Protein AF-A0ABD5QE59-F1 (afdb_monomer_lite)

Structure (mmCIF, N/CA/C/O backbone):
data_AF-A0ABD5QE59-F1
#
_entry.id   AF-A0ABD5QE59-F1
#
loop_
_atom_site.group_PDB
_atom_site.id
_atom_site.type_symbol
_atom_site.label_atom_id
_atom_site.label_alt_id
_atom_site.label_comp_id
_atom_site.label_asym_id
_atom_site.label_entity_id
_atom_site.label_seq_id
_atom_site.pdbx_PDB_ins_code
_atom_site.Cartn_x
_atom_site.Cartn_y
_atom_site.Cartn_z
_atom_site.occupancy
_atom_site.B_iso_or_equiv
_atom_site.auth_seq_id
_atom_site.auth_comp_id
_atom_site.auth_asym_id
_atom_site.auth_atom_id
_atom_site.pdbx_PDB_model_num
ATOM 1 N N . MET A 1 1 ? 25.969 18.104 -18.115 1.00 48.44 1 MET A N 1
ATOM 2 C CA . MET A 1 1 ? 25.717 16.785 -18.726 1.00 48.44 1 MET A CA 1
ATOM 3 C C . MET A 1 1 ? 24.778 16.049 -17.786 1.00 48.44 1 MET A C 1
ATOM 5 O O . MET A 1 1 ? 25.226 15.562 -16.759 1.00 48.44 1 MET A O 1
ATOM 9 N N . VAL A 1 2 ? 23.471 16.133 -18.037 1.00 66.31 2 VAL A N 1
ATOM 10 C CA . VAL A 1 2 ? 22.468 15.392 -17.258 1.00 66.31 2 VAL A CA 1
ATOM 11 C C . VAL A 1 2 ? 22.516 13.965 -17.787 1.00 66.31 2 VAL A C 1
ATOM 13 O O . VAL A 1 2 ? 22.337 13.757 -18.984 1.00 66.31 2 VAL A O 1
ATOM 16 N N . ILE A 1 3 ? 22.885 13.009 -16.938 1.00 72.56 3 ILE A N 1
ATOM 17 C CA . ILE A 1 3 ? 22.883 11.594 -17.306 1.00 72.56 3 ILE A CA 1
ATOM 18 C C . ILE A 1 3 ? 21.420 11.155 -17.260 1.00 72.56 3 ILE A C 1
ATOM 20 O O . ILE A 1 3 ? 20.884 10.909 -16.183 1.00 72.56 3 ILE A O 1
ATOM 24 N N . GLU A 1 4 ? 20.765 11.136 -18.419 1.00 74.69 4 GLU A N 1
ATOM 25 C CA . GLU A 1 4 ? 19.452 10.511 -18.579 1.00 74.69 4 GLU A CA 1
ATOM 26 C C . GLU A 1 4 ? 19.621 9.011 -18.278 1.00 74.69 4 GLU A C 1
ATOM 28 O O . GLU A 1 4 ? 20.429 8.346 -18.940 1.00 74.69 4 GLU A O 1
ATOM 33 N N . PRO A 1 5 ? 18.950 8.465 -17.250 1.00 74.62 5 PRO A N 1
ATOM 34 C CA . PRO A 1 5 ? 19.061 7.049 -16.934 1.00 74.62 5 PRO A CA 1
ATOM 35 C C . PRO A 1 5 ? 18.512 6.222 -18.100 1.00 74.62 5 PRO A C 1
ATOM 37 O O . PRO A 1 5 ? 17.477 6.557 -18.677 1.00 74.62 5 PRO A O 1
ATOM 40 N N . SER A 1 6 ? 19.191 5.125 -18.449 1.00 81.00 6 SER A N 1
ATOM 41 C CA . SER A 1 6 ? 18.673 4.218 -19.473 1.00 81.00 6 SER A CA 1
ATOM 42 C C . SER A 1 6 ? 17.315 3.641 -19.029 1.00 81.00 6 SER A C 1
ATOM 44 O O . SER A 1 6 ? 17.110 3.412 -17.830 1.00 81.00 6 SER A O 1
ATOM 46 N N . PRO A 1 7 ? 16.380 3.375 -19.963 1.00 77.94 7 PRO A N 1
ATOM 47 C CA . PRO A 1 7 ? 15.039 2.880 -19.630 1.00 77.94 7 PRO A CA 1
ATOM 48 C C . PRO A 1 7 ? 15.056 1.609 -18.770 1.00 77.94 7 PRO A C 1
ATOM 50 O O . PRO A 1 7 ? 14.213 1.432 -17.894 1.00 77.94 7 PRO A O 1
ATOM 53 N N . GLU A 1 8 ? 16.059 0.754 -18.973 1.00 81.81 8 GLU A N 1
ATOM 54 C CA . GLU A 1 8 ? 16.273 -0.479 -18.213 1.00 81.81 8 GLU A CA 1
ATOM 55 C C . GLU A 1 8 ? 16.580 -0.211 -16.732 1.00 81.81 8 GLU A C 1
ATOM 57 O O . GLU A 1 8 ? 16.034 -0.878 -15.855 1.00 81.81 8 GLU A O 1
ATOM 62 N N . VAL A 1 9 ? 17.400 0.804 -16.428 1.00 85.31 9 VAL A N 1
ATOM 63 C CA . VAL A 1 9 ? 17.730 1.185 -15.043 1.00 85.31 9 VAL A CA 1
ATOM 64 C C . VAL A 1 9 ? 16.495 1.724 -14.325 1.00 85.31 9 VAL A C 1
ATOM 66 O O . VAL A 1 9 ? 16.266 1.398 -13.159 1.00 85.31 9 VAL A O 1
ATOM 69 N N . VAL A 1 10 ? 15.669 2.507 -15.025 1.00 81.81 10 VAL A N 1
ATOM 70 C CA . VAL A 1 10 ? 14.397 3.009 -14.484 1.00 81.81 10 VAL A CA 1
ATOM 71 C C . VAL A 1 10 ? 13.430 1.853 -14.218 1.00 81.81 10 VAL A C 1
ATOM 73 O O . VAL A 1 10 ? 12.833 1.801 -13.143 1.00 81.81 10 VAL A O 1
ATOM 76 N N . ALA A 1 11 ? 13.317 0.896 -15.143 1.00 79.88 11 ALA A N 1
ATOM 77 C CA . ALA A 1 11 ? 12.460 -0.278 -14.984 1.00 79.88 11 ALA A CA 1
ATOM 78 C C . ALA A 1 11 ? 12.876 -1.142 -13.781 1.00 79.88 11 ALA A C 1
ATOM 80 O O . ALA A 1 11 ? 12.045 -1.450 -12.926 1.00 79.88 11 ALA A O 1
ATOM 81 N N . VAL A 1 12 ? 14.168 -1.461 -13.651 1.00 83.56 12 VAL A N 1
ATOM 82 C CA . VAL A 1 12 ? 14.694 -2.212 -12.497 1.00 83.56 12 VAL A CA 1
ATOM 83 C C . VAL A 1 12 ? 14.453 -1.451 -11.191 1.00 83.56 12 VAL A C 1
ATOM 85 O O . VAL A 1 12 ? 14.012 -2.043 -10.204 1.00 83.56 12 VAL A O 1
ATOM 88 N N . GLY A 1 13 ? 14.677 -0.133 -11.182 1.00 85.56 13 GLY A N 1
ATOM 89 C CA . GLY A 1 13 ? 14.391 0.716 -10.025 1.00 85.56 13 GLY A CA 1
ATOM 90 C C . GLY A 1 13 ? 12.919 0.662 -9.603 1.00 85.56 13 GLY A C 1
ATOM 91 O O . GLY A 1 13 ? 12.624 0.504 -8.417 1.00 85.56 13 GLY A O 1
ATOM 92 N N . LEU A 1 14 ? 11.994 0.722 -10.565 1.00 80.44 14 LEU A N 1
ATOM 93 C CA . LEU A 1 14 ? 10.556 0.609 -10.312 1.00 80.44 14 LEU A CA 1
ATOM 94 C C . LEU A 1 14 ? 10.178 -0.750 -9.719 1.00 80.44 14 LEU A C 1
ATOM 96 O O . LEU A 1 14 ? 9.435 -0.786 -8.738 1.00 80.44 14 LEU A O 1
ATOM 100 N N . ILE A 1 15 ? 10.705 -1.849 -10.267 1.00 81.38 15 ILE A N 1
ATOM 101 C CA . ILE A 1 15 ? 10.440 -3.210 -9.774 1.00 81.38 15 ILE A CA 1
ATOM 102 C C . ILE A 1 15 ? 10.900 -3.352 -8.319 1.00 81.38 15 ILE A C 1
ATOM 104 O O . ILE A 1 15 ? 10.144 -3.832 -7.468 1.00 81.38 15 ILE A O 1
ATOM 108 N N . VAL A 1 16 ? 12.116 -2.891 -8.008 1.00 87.12 16 VAL A N 1
ATOM 109 C CA . VAL A 1 16 ? 12.670 -2.947 -6.647 1.00 87.12 16 VAL A CA 1
ATOM 110 C C . VAL A 1 16 ? 11.805 -2.142 -5.679 1.00 87.12 16 VAL A C 1
ATOM 112 O O . VAL A 1 16 ? 11.383 -2.666 -4.646 1.00 87.12 16 VAL A O 1
ATOM 115 N N . VAL A 1 17 ? 11.490 -0.889 -6.018 1.00 85.06 17 VAL A N 1
ATOM 116 C CA . VAL A 1 17 ? 10.688 -0.011 -5.155 1.00 85.06 17 VAL A CA 1
ATOM 117 C C . VAL A 1 17 ? 9.276 -0.566 -4.955 1.00 85.06 17 VAL A C 1
ATOM 119 O O . VAL A 1 17 ? 8.814 -0.635 -3.815 1.00 85.06 17 VAL A O 1
ATOM 122 N N . LYS A 1 18 ? 8.607 -1.032 -6.017 1.00 80.19 18 LYS A N 1
ATOM 123 C CA . LYS A 1 18 ? 7.269 -1.640 -5.915 1.00 80.19 18 LYS A CA 1
ATOM 124 C C . LYS A 1 18 ? 7.283 -2.897 -5.055 1.00 80.19 18 LYS A C 1
ATOM 126 O O . LYS A 1 18 ? 6.410 -3.059 -4.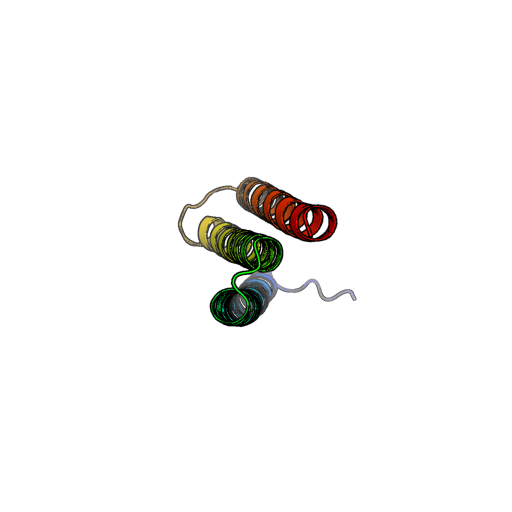208 1.00 80.19 18 LYS A O 1
ATOM 131 N N . THR A 1 19 ? 8.293 -3.750 -5.199 1.00 84.31 19 THR A N 1
ATOM 132 C CA . THR A 1 19 ? 8.430 -4.950 -4.362 1.00 84.31 19 THR A CA 1
ATOM 133 C C . THR A 1 19 ? 8.547 -4.579 -2.884 1.00 84.31 19 THR A C 1
ATOM 135 O O . THR A 1 19 ? 7.840 -5.139 -2.045 1.00 84.31 19 THR A O 1
ATOM 138 N N . LEU A 1 20 ? 9.377 -3.582 -2.554 1.00 86.69 20 LEU A N 1
ATOM 139 C CA . LEU A 1 20 ? 9.514 -3.085 -1.182 1.00 86.69 20 LEU A CA 1
ATOM 140 C C . LEU A 1 20 ? 8.204 -2.490 -0.648 1.00 86.69 20 LEU A C 1
ATOM 142 O O . LEU A 1 20 ? 7.836 -2.756 0.497 1.00 86.69 20 LEU A O 1
ATOM 146 N N . MET A 1 21 ? 7.474 -1.735 -1.475 1.00 84.94 21 MET A N 1
ATOM 147 C CA . MET A 1 21 ? 6.152 -1.210 -1.120 1.00 84.94 21 MET A CA 1
ATOM 148 C C . MET A 1 21 ? 5.156 -2.332 -0.821 1.00 84.94 21 MET A C 1
ATOM 150 O O . MET A 1 21 ? 4.442 -2.247 0.175 1.00 84.94 21 MET A O 1
ATOM 154 N N . VAL A 1 22 ? 5.130 -3.398 -1.625 1.00 82.62 22 VAL A N 1
ATOM 155 C CA . VAL A 1 22 ? 4.245 -4.554 -1.409 1.00 82.62 22 VAL A CA 1
ATOM 156 C C . VAL A 1 22 ? 4.594 -5.285 -0.114 1.00 82.62 22 VAL A C 1
ATOM 158 O O . VAL A 1 22 ? 3.701 -5.585 0.679 1.00 82.62 22 VAL A O 1
ATOM 161 N N . VAL A 1 23 ? 5.883 -5.520 0.149 1.00 87.44 23 VAL A N 1
ATOM 162 C CA . VAL A 1 23 ? 6.344 -6.145 1.400 1.00 87.44 23 VAL A CA 1
ATOM 163 C C . VAL A 1 23 ? 5.937 -5.299 2.608 1.00 87.44 23 VAL A C 1
ATOM 165 O O . VAL A 1 23 ? 5.400 -5.825 3.590 1.00 87.44 23 VAL A O 1
ATOM 168 N N . MET A 1 24 ? 6.144 -3.982 2.536 1.00 85.81 24 MET A N 1
ATOM 169 C CA . MET A 1 24 ? 5.809 -3.074 3.631 1.00 85.81 24 MET A CA 1
ATOM 170 C C . MET A 1 24 ? 4.292 -2.962 3.829 1.00 85.81 24 MET A C 1
ATOM 172 O O . MET A 1 24 ? 3.807 -3.109 4.949 1.00 85.81 24 MET A O 1
ATOM 176 N N . GLY A 1 25 ? 3.529 -2.787 2.749 1.00 83.25 25 GLY A N 1
ATOM 177 C CA . GLY A 1 25 ? 2.068 -2.733 2.774 1.00 83.25 25 GLY A CA 1
ATOM 178 C C . GLY A 1 25 ? 1.447 -4.021 3.321 1.00 83.25 25 GLY A C 1
ATOM 179 O O . GLY A 1 25 ? 0.566 -3.970 4.183 1.00 83.25 25 GLY A O 1
ATOM 180 N N . GLY A 1 26 ? 1.977 -5.184 2.928 1.00 81.69 26 GLY A N 1
ATOM 181 C CA . GLY A 1 26 ? 1.570 -6.485 3.461 1.00 81.69 26 GLY A CA 1
ATOM 182 C C . GLY A 1 26 ? 1.880 -6.623 4.952 1.00 81.69 26 GLY A C 1
ATOM 183 O O . GLY A 1 26 ? 1.043 -7.097 5.720 1.00 81.69 26 GLY A O 1
ATOM 184 N N . THR A 1 27 ? 3.042 -6.131 5.389 1.00 83.81 27 THR A N 1
ATOM 185 C CA . THR A 1 27 ? 3.437 -6.124 6.806 1.00 83.81 27 THR A CA 1
ATOM 186 C C . THR A 1 27 ? 2.505 -5.246 7.646 1.00 83.81 27 THR A C 1
ATOM 188 O O . THR A 1 27 ? 2.011 -5.686 8.688 1.00 83.81 27 THR A O 1
ATOM 191 N N . VAL A 1 28 ? 2.203 -4.030 7.182 1.00 81.25 28 VAL A N 1
ATOM 192 C CA . VAL A 1 28 ? 1.267 -3.115 7.858 1.00 81.25 28 VAL A CA 1
ATOM 193 C C . VAL A 1 28 ? -0.141 -3.712 7.899 1.00 81.25 28 VAL A C 1
ATOM 195 O O . VAL A 1 28 ? -0.762 -3.741 8.962 1.00 81.25 28 VAL A O 1
ATOM 198 N N . THR A 1 29 ? -0.612 -4.269 6.781 1.00 83.06 29 THR A N 1
ATOM 199 C CA . THR A 1 29 ? -1.899 -4.977 6.688 1.00 83.06 29 THR A CA 1
ATOM 200 C C . THR A 1 29 ? -1.979 -6.117 7.702 1.00 83.06 29 THR A C 1
ATOM 202 O O . THR A 1 29 ? -2.972 -6.250 8.420 1.00 83.06 29 THR A O 1
ATOM 205 N N . TYR A 1 30 ? -0.917 -6.918 7.813 1.00 79.62 30 TYR A N 1
ATOM 206 C CA . TYR A 1 30 ? -0.843 -8.020 8.765 1.00 79.62 30 TYR A CA 1
ATOM 207 C C . TYR A 1 30 ? -0.905 -7.534 10.216 1.00 79.62 30 TYR A C 1
ATOM 209 O O . TYR A 1 30 ? -1.668 -8.085 11.012 1.00 79.62 30 TYR A O 1
ATOM 217 N N . PHE A 1 31 ? -0.149 -6.492 10.577 1.00 81.50 31 PHE A N 1
ATOM 218 C CA . PHE A 1 31 ? -0.197 -5.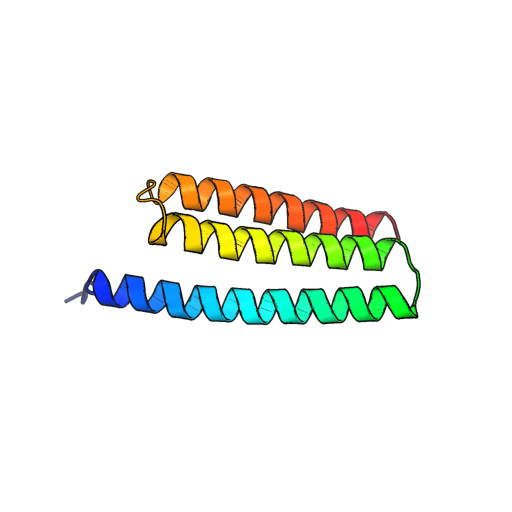934 11.930 1.00 81.50 31 PHE A CA 1
ATOM 219 C C . PHE A 1 31 ? -1.561 -5.324 12.259 1.00 81.50 31 PHE A C 1
ATOM 221 O O . PHE A 1 31 ? -2.079 -5.579 13.349 1.00 81.50 31 PHE A O 1
ATOM 228 N N . ALA A 1 32 ? -2.174 -4.601 11.319 1.00 77.25 32 ALA A N 1
ATOM 229 C CA . ALA A 1 32 ? -3.515 -4.044 11.478 1.00 77.25 32 ALA A CA 1
ATOM 230 C C . ALA A 1 32 ? -4.560 -5.155 11.679 1.00 77.25 32 ALA A C 1
ATOM 232 O O . ALA A 1 32 ? -5.343 -5.112 12.630 1.00 77.25 32 ALA A O 1
ATOM 233 N N . TYR A 1 33 ? -4.512 -6.214 10.865 1.00 76.25 33 TYR A N 1
ATOM 234 C CA . TYR A 1 33 ? -5.400 -7.370 11.001 1.00 76.25 33 TYR A CA 1
ATOM 235 C C . TYR A 1 33 ? -5.180 -8.130 12.319 1.00 76.25 33 TYR A C 1
ATOM 237 O O . TYR A 1 33 ? -6.131 -8.529 13.000 1.00 76.25 33 TYR A O 1
ATOM 245 N N . LYS A 1 34 ? -3.918 -8.312 12.723 1.00 79.12 34 LYS A N 1
ATOM 246 C CA . LYS A 1 34 ? -3.561 -8.951 13.993 1.00 79.12 34 LYS A CA 1
ATOM 247 C C . LYS A 1 34 ? -4.073 -8.146 15.189 1.00 79.12 34 LYS A C 1
ATOM 249 O O . LYS A 1 34 ? -4.560 -8.744 16.149 1.00 79.12 34 LYS A O 1
ATOM 254 N N . ALA A 1 35 ? -3.987 -6.818 15.139 1.00 78.31 35 ALA A N 1
ATOM 255 C CA . ALA A 1 35 ? -4.537 -5.935 16.163 1.00 78.31 35 ALA A CA 1
ATOM 256 C C . ALA A 1 35 ? -6.073 -6.008 16.190 1.00 78.31 35 ALA A C 1
ATOM 258 O O . ALA A 1 35 ? -6.651 -6.203 17.259 1.00 78.31 35 ALA A O 1
ATOM 259 N N . PHE A 1 36 ? -6.728 -5.985 15.022 1.00 74.12 36 PHE A N 1
ATOM 260 C CA . PHE A 1 36 ? -8.179 -6.158 14.906 1.00 74.12 36 PHE A CA 1
ATOM 261 C C . PHE A 1 36 ? -8.667 -7.446 15.582 1.00 74.12 36 PHE A C 1
ATOM 263 O O . PHE A 1 36 ? -9.612 -7.410 16.371 1.00 74.12 36 PHE A O 1
ATOM 270 N N . ARG A 1 37 ? -7.983 -8.580 15.359 1.00 75.50 37 ARG A N 1
ATOM 271 C CA . ARG A 1 37 ? -8.345 -9.849 16.016 1.00 75.50 37 ARG A CA 1
ATOM 272 C C . ARG A 1 37 ? -8.264 -9.801 17.543 1.00 75.50 37 ARG A C 1
ATOM 274 O O . ARG A 1 37 ? -9.007 -10.538 18.187 1.00 75.50 37 ARG A O 1
ATOM 281 N N . ARG A 1 38 ? -7.362 -9.001 18.123 1.00 74.38 38 ARG A N 1
ATOM 282 C CA . ARG A 1 38 ? -7.191 -8.918 19.586 1.00 74.38 38 ARG A CA 1
ATOM 283 C C . ARG A 1 38 ? -8.199 -7.974 20.234 1.00 74.38 38 ARG A C 1
ATOM 285 O O . ARG A 1 38 ? -8.657 -8.275 21.329 1.00 74.38 38 ARG A O 1
ATOM 292 N N . THR A 1 39 ? -8.552 -6.879 19.565 1.00 75.25 39 THR A N 1
ATOM 293 C CA . THR A 1 39 ? -9.402 -5.825 20.144 1.00 75.25 39 THR A CA 1
ATOM 294 C C . THR A 1 39 ? -10.879 -5.958 19.751 1.00 75.25 39 THR A C 1
ATOM 296 O O . THR A 1 39 ? -11.735 -5.422 20.446 1.00 75.25 39 THR A O 1
ATOM 299 N N . ARG A 1 40 ? -11.200 -6.660 18.646 1.00 67.81 40 ARG A N 1
ATOM 300 C CA . ARG A 1 40 ? -12.545 -6.736 18.021 1.00 67.81 40 ARG A CA 1
ATOM 301 C C . ARG A 1 40 ? -13.205 -5.369 17.767 1.00 67.81 40 ARG A C 1
ATOM 303 O O . ARG A 1 40 ? -14.416 -5.295 17.576 1.00 67.81 40 ARG A O 1
ATOM 310 N N . SER A 1 41 ? -12.433 -4.286 17.733 1.00 65.50 41 SER A N 1
ATOM 311 C CA . SER A 1 41 ? -12.953 -2.953 17.446 1.00 65.50 41 SER A CA 1
ATOM 312 C C . SER A 1 41 ? -13.178 -2.798 15.940 1.00 65.50 41 SER A C 1
ATOM 314 O O . SER A 1 41 ? -12.251 -2.950 15.145 1.00 65.50 41 SER A O 1
ATOM 316 N N . GLY A 1 42 ? -14.418 -2.492 15.543 1.00 69.44 42 GLY A N 1
ATOM 317 C CA . GLY A 1 42 ? -14.804 -2.242 14.144 1.00 69.44 42 GLY A CA 1
ATOM 318 C C . GLY A 1 42 ? -13.869 -1.282 13.382 1.00 69.44 42 GLY A C 1
ATOM 319 O O . GLY A 1 42 ? -13.468 -1.624 12.267 1.00 69.44 42 GLY A O 1
ATOM 320 N N . PRO A 1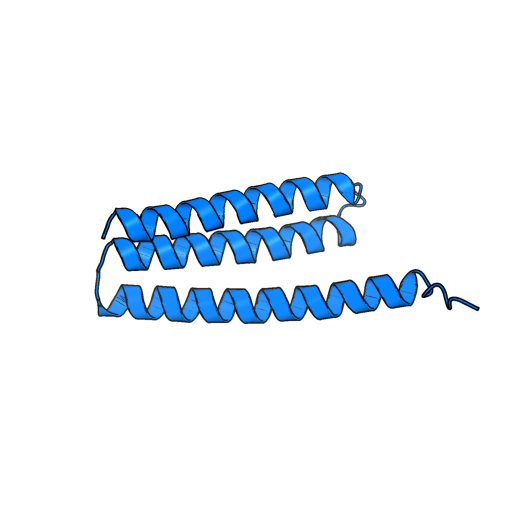 43 ? -13.425 -0.160 13.986 1.00 73.50 43 PRO A N 1
ATOM 321 C CA . PRO A 1 43 ? -12.464 0.765 13.379 1.00 73.50 43 PRO A CA 1
ATOM 322 C C . PRO A 1 43 ? -11.154 0.092 12.947 1.00 73.50 43 PRO A C 1
ATOM 324 O O . PRO A 1 43 ? -10.745 0.200 11.797 1.00 73.50 43 PRO A O 1
ATOM 327 N N . LEU A 1 44 ? -10.529 -0.718 13.811 1.00 72.56 44 LEU A N 1
ATOM 328 C CA . LEU A 1 44 ? -9.276 -1.408 13.465 1.00 72.56 44 LEU 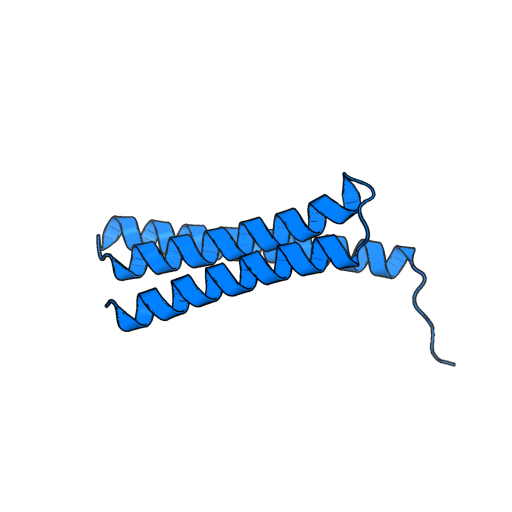A CA 1
ATOM 329 C C . LEU A 1 44 ? -9.436 -2.382 12.286 1.00 72.56 44 LEU A C 1
ATOM 331 O O . LEU A 1 44 ? -8.472 -2.637 11.564 1.00 72.56 44 LEU A O 1
ATOM 335 N N . GLY A 1 45 ? -10.639 -2.927 12.084 1.00 74.19 45 GLY A N 1
ATOM 336 C CA . GLY A 1 45 ? -10.949 -3.793 10.946 1.00 74.19 45 GLY A CA 1
ATOM 337 C C . GLY A 1 45 ? -10.995 -3.022 9.627 1.00 74.19 45 GLY A C 1
ATOM 338 O O . GLY A 1 45 ? -10.429 -3.478 8.634 1.00 74.19 45 GLY A O 1
ATOM 339 N N . LEU A 1 46 ? -11.600 -1.829 9.632 1.00 75.31 46 LEU A N 1
ATOM 340 C CA . LEU A 1 46 ? -11.638 -0.921 8.479 1.00 75.31 46 LEU A CA 1
ATOM 341 C C . LEU A 1 46 ? -10.236 -0.414 8.115 1.00 75.31 46 LEU A C 1
ATOM 343 O O . LEU A 1 46 ? -9.892 -0.370 6.935 1.00 75.31 46 LEU A O 1
ATOM 347 N N . LEU A 1 47 ? -9.398 -0.127 9.118 1.00 77.94 47 LEU A N 1
ATOM 348 C CA . LEU A 1 47 ? -7.990 0.221 8.923 1.00 77.94 47 LEU A CA 1
ATOM 349 C C . LEU A 1 47 ? -7.223 -0.905 8.206 1.00 77.94 47 LEU A C 1
ATOM 351 O O . LEU A 1 47 ? -6.521 -0.658 7.226 1.00 77.94 47 LEU A O 1
ATOM 355 N N . ALA A 1 48 ? -7.382 -2.149 8.669 1.00 79.62 48 ALA A N 1
ATOM 356 C CA . ALA A 1 48 ? -6.735 -3.310 8.060 1.00 79.62 48 ALA A CA 1
ATOM 357 C C . ALA A 1 48 ? -7.207 -3.545 6.617 1.00 79.62 48 ALA A C 1
ATOM 359 O O . ALA A 1 48 ? -6.387 -3.825 5.743 1.00 79.62 48 ALA A O 1
ATOM 360 N N . ALA A 1 49 ? -8.508 -3.390 6.357 1.00 78.88 49 ALA A N 1
ATOM 361 C CA . ALA A 1 49 ? -9.077 -3.501 5.018 1.00 78.88 49 ALA A CA 1
ATOM 362 C C . ALA A 1 49 ? -8.572 -2.392 4.079 1.00 78.88 49 ALA A C 1
ATOM 364 O O . ALA A 1 49 ? -8.224 -2.677 2.936 1.00 78.88 49 ALA A O 1
ATOM 365 N N . GLY A 1 50 ? -8.467 -1.151 4.567 1.00 81.62 50 GLY A N 1
ATOM 366 C CA . GLY A 1 50 ? -7.915 -0.031 3.805 1.00 81.62 50 GLY A CA 1
ATOM 367 C C . GLY A 1 50 ? -6.460 -0.267 3.399 1.00 81.62 50 GLY A C 1
ATOM 368 O O . GLY A 1 50 ? -6.133 -0.165 2.219 1.00 81.62 50 GLY A O 1
ATOM 369 N N . PHE A 1 51 ? -5.601 -0.684 4.336 1.00 83.19 51 PHE A N 1
ATOM 370 C CA . PHE A 1 51 ? -4.204 -1.020 4.029 1.00 83.19 51 PHE A CA 1
ATOM 371 C C . PHE A 1 51 ? -4.061 -2.218 3.082 1.00 83.19 51 PHE A C 1
ATOM 373 O O . PHE A 1 51 ? -3.222 -2.178 2.175 1.00 83.19 51 PHE A O 1
ATOM 380 N N . ALA A 1 52 ? -4.900 -3.248 3.238 1.00 81.56 52 ALA A N 1
ATOM 381 C CA . ALA A 1 52 ? -4.936 -4.379 2.314 1.00 81.56 52 ALA A CA 1
ATOM 382 C C . ALA A 1 52 ? -5.267 -3.914 0.890 1.00 81.56 52 ALA A C 1
ATOM 384 O O . ALA A 1 52 ? -4.592 -4.305 -0.061 1.00 81.56 52 ALA A O 1
ATOM 385 N N . LEU A 1 53 ? -6.267 -3.039 0.751 1.00 82.00 53 LEU A N 1
ATOM 386 C CA . LEU A 1 53 ? -6.725 -2.529 -0.537 1.00 82.00 53 LEU A CA 1
ATOM 387 C C . LEU A 1 53 ? -5.655 -1.674 -1.234 1.00 82.00 53 LEU A C 1
ATOM 389 O O . LEU A 1 53 ? -5.405 -1.880 -2.421 1.00 82.00 53 LEU A O 1
ATOM 393 N N . VAL A 1 54 ? -4.968 -0.789 -0.496 1.00 79.81 54 VAL A N 1
ATOM 394 C CA . VAL A 1 54 ? -3.827 -0.011 -1.023 1.00 79.81 54 VAL A CA 1
ATOM 395 C C . VAL A 1 54 ? -2.710 -0.941 -1.499 1.00 79.81 54 VAL A C 1
ATOM 397 O O . VAL A 1 54 ? -2.179 -0.765 -2.592 1.00 79.81 54 VAL A O 1
ATOM 400 N N . THR A 1 55 ? -2.367 -1.952 -0.698 1.00 83.25 55 THR A N 1
ATOM 401 C CA . THR A 1 55 ? -1.266 -2.878 -1.005 1.00 83.25 55 THR A CA 1
ATOM 402 C C . THR A 1 55 ? -1.568 -3.714 -2.247 1.00 83.25 55 THR A C 1
ATOM 404 O O . THR A 1 55 ? -0.723 -3.838 -3.133 1.00 83.25 55 THR A O 1
ATOM 407 N N . VAL A 1 56 ? -2.783 -4.264 -2.334 1.00 80.56 56 VAL A N 1
ATOM 408 C CA . VAL A 1 56 ? -3.232 -5.056 -3.486 1.00 80.56 56 VAL A CA 1
ATOM 409 C C . VAL A 1 56 ? -3.313 -4.183 -4.738 1.00 80.56 56 VAL A C 1
ATOM 411 O O . VAL A 1 56 ? -2.845 -4.599 -5.791 1.00 80.56 56 VAL A O 1
ATOM 414 N N . GLY A 1 57 ? -3.820 -2.956 -4.623 1.00 77.75 57 GLY A N 1
ATOM 415 C CA . GLY A 1 57 ? -3.844 -1.989 -5.718 1.00 77.75 57 GLY A CA 1
ATOM 416 C C . GLY A 1 57 ? -2.471 -1.611 -6.255 1.00 77.75 57 GLY A C 1
ATOM 417 O O . GLY A 1 57 ? -2.260 -1.633 -7.464 1.00 77.75 57 GLY A O 1
ATOM 418 N N . GLY A 1 58 ? -1.527 -1.315 -5.358 1.00 74.19 58 GLY A N 1
ATOM 419 C CA . GLY A 1 58 ? -0.140 -0.996 -5.711 1.00 74.19 58 GLY A CA 1
ATOM 420 C C . GLY A 1 58 ? 0.585 -2.164 -6.379 1.00 74.19 58 GLY A C 1
ATOM 421 O O . GLY A 1 58 ? 1.317 -1.970 -7.356 1.00 74.19 58 GLY A O 1
ATOM 422 N N . ALA A 1 59 ? 0.332 -3.389 -5.900 1.00 74.12 59 ALA A N 1
ATOM 423 C CA . ALA A 1 59 ? 0.828 -4.609 -6.528 1.00 74.12 59 ALA A CA 1
ATOM 424 C C . ALA A 1 59 ? 0.229 -4.792 -7.930 1.00 74.12 59 ALA A C 1
ATOM 426 O O . ALA A 1 59 ? 0.970 -4.965 -8.895 1.00 74.12 59 ALA A O 1
ATOM 427 N N . LEU A 1 60 ? -1.099 -4.699 -8.064 1.00 72.00 60 LEU A N 1
ATOM 428 C CA . LEU A 1 60 ? -1.807 -4.877 -9.335 1.00 72.00 60 LEU A CA 1
ATOM 429 C C . LEU A 1 60 ? -1.435 -3.813 -10.372 1.00 72.00 60 LEU A C 1
ATOM 431 O O . LEU A 1 60 ? -1.264 -4.154 -11.537 1.00 72.00 60 LEU A O 1
ATOM 435 N N . GLY A 1 61 ? -1.239 -2.557 -9.964 1.00 67.50 61 GLY A N 1
ATOM 436 C CA . GLY A 1 61 ? -0.733 -1.501 -10.845 1.00 67.50 61 GLY A CA 1
ATOM 437 C C . GLY A 1 61 ? 0.674 -1.787 -11.375 1.00 67.50 61 GLY A C 1
ATOM 438 O O . GLY A 1 61 ? 1.004 -1.416 -12.496 1.00 67.50 61 GLY A O 1
ATOM 439 N N . GLY A 1 62 ? 1.504 -2.487 -10.588 1.00 62.75 62 GLY A N 1
ATOM 440 C CA . GLY A 1 62 ? 2.811 -2.991 -11.022 1.00 62.75 62 GLY A CA 1
ATOM 441 C C . GLY A 1 62 ? 2.709 -4.182 -11.972 1.00 62.75 62 GLY A C 1
ATOM 442 O O . GLY A 1 62 ? 3.302 -4.162 -13.044 1.00 62.75 62 GLY A O 1
ATOM 443 N N . PHE A 1 63 ? 1.905 -5.186 -11.615 1.00 61.97 63 PHE A N 1
ATOM 444 C CA . PHE A 1 63 ? 1.722 -6.397 -12.423 1.00 61.97 63 PHE A CA 1
ATOM 445 C C . PHE A 1 63 ? 0.992 -6.142 -13.749 1.00 61.97 63 PHE A C 1
ATOM 447 O O . PHE A 1 63 ? 1.259 -6.832 -14.729 1.00 61.97 63 PHE A O 1
ATOM 454 N N . ALA A 1 64 ? 0.104 -5.146 -13.818 1.00 55.75 64 ALA A N 1
ATOM 455 C CA . ALA A 1 64 ? -0.586 -4.779 -15.055 1.00 55.75 64 ALA A CA 1
ATOM 456 C C . ALA A 1 64 ? 0.379 -4.277 -16.146 1.00 55.75 64 ALA A C 1
ATOM 458 O O . ALA A 1 64 ? 0.117 -4.489 -17.327 1.00 55.75 64 ALA A O 1
ATOM 459 N N . TYR A 1 65 ? 1.497 -3.660 -15.751 1.00 54.06 65 TYR A N 1
ATOM 460 C CA . TYR A 1 65 ? 2.549 -3.216 -16.667 1.00 54.06 65 TYR A CA 1
ATOM 461 C C . TYR A 1 65 ? 3.397 -4.386 -17.188 1.00 54.06 65 TYR A C 1
ATOM 463 O O . TYR A 1 65 ? 3.780 -4.398 -18.352 1.00 54.06 65 TYR A O 1
ATOM 471 N N . GLU A 1 66 ? 3.663 -5.383 -16.342 1.00 53.69 66 GLU A N 1
ATOM 472 C CA . GLU A 1 66 ? 4.600 -6.471 -16.656 1.00 53.69 66 GLU A CA 1
ATOM 473 C C . GLU A 1 66 ? 3.932 -7.687 -17.327 1.00 53.69 66 GLU A C 1
ATOM 475 O O . GLU A 1 66 ? 4.606 -8.444 -18.021 1.00 53.69 66 GLU A O 1
ATOM 480 N N . LEU A 1 67 ? 2.615 -7.881 -17.149 1.00 51.00 67 LEU A N 1
ATOM 481 C CA . LEU A 1 67 ? 1.921 -9.116 -17.551 1.00 51.00 67 LEU A CA 1
ATOM 482 C C . LEU A 1 67 ? 0.885 -8.956 -18.682 1.00 51.00 67 LEU A C 1
ATOM 484 O O . LEU A 1 67 ? 0.449 -9.967 -19.230 1.00 51.00 67 LEU A O 1
ATOM 488 N N . LEU A 1 68 ? 0.455 -7.732 -19.025 1.00 51.50 68 LEU A N 1
ATOM 489 C CA . LEU A 1 68 ? -0.701 -7.520 -19.920 1.00 51.50 68 LEU A CA 1
ATOM 490 C C . LEU A 1 68 ? -0.467 -6.572 -21.116 1.00 51.50 68 LEU A C 1
ATOM 492 O O . LEU A 1 68 ? -1.406 -6.365 -21.880 1.00 51.50 68 LEU A O 1
ATOM 496 N N . ASP A 1 69 ? 0.735 -6.009 -21.302 1.00 57.16 69 ASP A N 1
ATOM 497 C CA . ASP A 1 69 ? 1.056 -5.057 -22.396 1.00 57.16 69 ASP A CA 1
ATOM 498 C C . ASP A 1 69 ? 0.091 -3.846 -22.464 1.00 57.16 69 ASP A C 1
ATOM 500 O O . ASP A 1 69 ? -0.154 -3.233 -23.503 1.00 57.16 69 ASP A O 1
ATOM 504 N N . VAL A 1 70 ? -0.516 -3.505 -21.321 1.00 60.09 70 VAL A N 1
ATOM 505 C CA . VAL A 1 70 ? -1.459 -2.391 -21.203 1.00 60.09 70 VAL A CA 1
ATOM 506 C C . VAL A 1 70 ? -0.668 -1.116 -20.936 1.00 60.09 70 VAL A C 1
ATOM 508 O O . VAL A 1 70 ? 0.249 -1.101 -20.118 1.00 60.09 70 VAL A O 1
ATOM 511 N N . SER A 1 71 ? -1.049 -0.022 -21.604 1.00 65.06 71 SER A N 1
ATOM 512 C CA . SER A 1 71 ? -0.441 1.302 -21.426 1.00 65.06 71 SER A CA 1
ATOM 513 C C . SER A 1 71 ? -0.203 1.638 -19.946 1.00 65.06 71 SER A C 1
ATOM 515 O O . SER A 1 71 ? -1.129 1.567 -19.133 1.00 65.06 71 SER A O 1
ATOM 517 N N . LEU A 1 72 ? 1.019 2.084 -19.621 1.00 65.06 72 LEU A N 1
ATOM 518 C CA . LEU A 1 72 ? 1.434 2.554 -18.290 1.00 65.06 72 LEU A CA 1
ATOM 519 C C . LEU A 1 72 ? 0.402 3.510 -17.663 1.00 65.06 72 LEU A C 1
ATOM 521 O O . LEU A 1 72 ? 0.133 3.443 -16.467 1.00 65.06 72 LEU A O 1
ATOM 525 N N . ALA A 1 73 ? -0.231 4.355 -18.485 1.00 69.38 73 ALA A N 1
ATOM 526 C CA . ALA A 1 73 ? -1.266 5.287 -18.049 1.00 69.38 73 ALA A CA 1
ATOM 527 C C . ALA A 1 73 ? -2.475 4.582 -17.409 1.00 69.38 73 ALA A C 1
ATOM 529 O O . ALA A 1 73 ? -2.983 5.037 -16.388 1.00 69.38 73 ALA A O 1
ATOM 530 N N . PHE A 1 74 ? -2.924 3.457 -17.968 1.00 72.81 74 PHE A N 1
ATOM 531 C CA . PHE A 1 74 ? -4.058 2.708 -17.429 1.00 72.81 74 PHE A CA 1
ATOM 532 C C . PHE A 1 74 ? -3.693 1.975 -16.133 1.00 72.81 74 PHE A C 1
ATOM 534 O O . PHE A 1 74 ? -4.471 1.999 -15.181 1.00 72.81 74 PHE A O 1
ATOM 541 N N . GLY A 1 75 ? -2.489 1.391 -16.060 1.00 73.25 75 GLY A N 1
ATOM 542 C CA . GLY A 1 75 ? -1.980 0.772 -14.830 1.00 73.25 75 GLY A CA 1
ATOM 543 C C . GLY A 1 75 ? -1.918 1.766 -13.665 1.00 73.25 75 GLY A C 1
ATOM 544 O O . GLY A 1 75 ? -2.402 1.472 -12.573 1.00 73.25 75 GLY A O 1
ATOM 545 N N . VAL A 1 76 ? -1.426 2.982 -13.930 1.00 76.44 76 VAL A N 1
ATOM 546 C CA . VAL A 1 76 ? -1.373 4.078 -12.947 1.00 76.44 76 VAL A CA 1
ATOM 547 C C . VAL A 1 76 ? -2.770 4.560 -12.544 1.00 76.44 76 VAL A C 1
ATOM 549 O O . VAL A 1 76 ? -3.000 4.840 -11.369 1.00 76.44 76 VAL A O 1
ATOM 552 N N . LEU A 1 77 ? -3.725 4.632 -13.479 1.00 80.69 77 LEU A N 1
ATOM 553 C CA . LEU A 1 77 ? -5.112 4.994 -13.160 1.00 80.69 77 LEU A CA 1
ATOM 554 C C . LEU A 1 77 ? -5.764 3.980 -12.213 1.00 80.69 77 LEU A C 1
ATOM 556 O O . LEU A 1 77 ? -6.380 4.375 -11.222 1.00 80.69 77 LEU A O 1
ATOM 560 N N . VAL A 1 78 ? -5.612 2.683 -12.493 1.00 77.19 78 VAL A N 1
ATOM 561 C CA . VAL A 1 78 ? -6.147 1.615 -11.637 1.00 77.19 78 VAL A CA 1
ATOM 562 C C . VAL A 1 78 ? -5.477 1.650 -10.264 1.00 77.19 78 VAL A C 1
ATOM 564 O O . VAL A 1 78 ? -6.177 1.648 -9.252 1.00 77.19 78 VAL A O 1
ATOM 567 N N . GLU A 1 79 ? -4.147 1.758 -10.215 1.00 80.38 79 GLU A N 1
ATOM 568 C CA . GLU A 1 79 ? -3.393 1.913 -8.966 1.00 80.38 79 GLU A CA 1
ATOM 569 C C . GLU A 1 79 ? -3.927 3.087 -8.135 1.00 80.38 79 GLU A C 1
ATOM 571 O O . GLU A 1 79 ? -4.255 2.920 -6.959 1.00 80.38 79 GLU A O 1
ATOM 576 N N . GLY A 1 80 ? -4.109 4.248 -8.768 1.00 81.44 80 GLY A N 1
ATOM 577 C CA . GLY A 1 80 ? -4.647 5.445 -8.131 1.00 81.44 80 GLY A CA 1
ATOM 578 C C . GLY A 1 80 ? -6.044 5.243 -7.540 1.00 81.44 80 GLY A C 1
ATOM 579 O O . GLY A 1 80 ? -6.299 5.694 -6.424 1.00 81.44 80 GLY A O 1
ATOM 580 N N . LEU A 1 81 ? -6.936 4.525 -8.231 1.00 85.31 81 LEU A N 1
ATOM 581 C CA . LEU A 1 81 ? -8.276 4.215 -7.717 1.00 85.31 81 LEU A CA 1
ATOM 582 C C . LEU A 1 81 ? -8.227 3.333 -6.466 1.00 85.31 81 LEU A C 1
ATOM 584 O O . LEU A 1 81 ? -8.937 3.607 -5.496 1.00 85.31 81 LEU A O 1
ATOM 588 N N . PHE A 1 82 ? -7.376 2.306 -6.457 1.00 79.81 82 PHE A N 1
ATOM 589 C CA . PHE A 1 82 ? -7.203 1.459 -5.276 1.00 79.81 82 PHE A CA 1
ATOM 590 C C . PHE A 1 82 ? -6.581 2.224 -4.105 1.00 79.81 82 PHE A C 1
ATOM 592 O O . PHE A 1 82 ? -7.034 2.071 -2.968 1.00 79.81 82 PHE A O 1
ATOM 599 N N . VAL A 1 83 ? -5.574 3.064 -4.370 1.00 83.06 83 VAL A N 1
ATOM 600 C CA . VAL A 1 83 ? -4.945 3.920 -3.353 1.00 83.06 83 VAL A CA 1
ATOM 601 C C . VAL A 1 83 ? -5.976 4.878 -2.756 1.00 83.06 83 VAL A C 1
ATOM 603 O O . VAL A 1 83 ? -6.099 4.966 -1.535 1.00 83.06 83 VAL A O 1
ATOM 606 N N . LEU A 1 84 ? -6.772 5.542 -3.600 1.00 85.06 84 LEU A N 1
ATOM 607 C CA . LEU A 1 84 ? -7.833 6.451 -3.168 1.00 85.06 84 LEU A CA 1
ATOM 608 C C . LEU A 1 84 ? -8.887 5.729 -2.317 1.00 85.06 84 LEU A C 1
ATOM 610 O O . LEU A 1 84 ? -9.264 6.217 -1.249 1.00 85.06 84 LEU A O 1
ATOM 614 N N . ALA A 1 85 ? -9.348 4.560 -2.763 1.00 83.50 85 ALA A N 1
ATOM 615 C CA . ALA A 1 85 ? -10.324 3.764 -2.028 1.00 83.50 85 ALA A CA 1
ATOM 616 C C . ALA A 1 85 ? -9.768 3.300 -0.673 1.00 83.50 85 ALA A C 1
ATOM 618 O O . ALA A 1 85 ? -10.452 3.392 0.347 1.00 83.50 85 ALA A O 1
ATOM 619 N N . GLY A 1 86 ? -8.508 2.858 -0.639 1.00 81.25 86 GLY A N 1
ATOM 620 C CA . GLY A 1 86 ? -7.845 2.425 0.584 1.00 81.25 86 GLY A CA 1
ATOM 621 C C . GLY A 1 86 ? -7.635 3.567 1.582 1.00 81.25 86 GLY A C 1
ATOM 622 O O . GLY A 1 86 ? -7.943 3.401 2.764 1.00 81.25 86 GLY A O 1
ATOM 623 N N . PHE A 1 87 ? -7.227 4.755 1.120 1.00 83.88 87 PH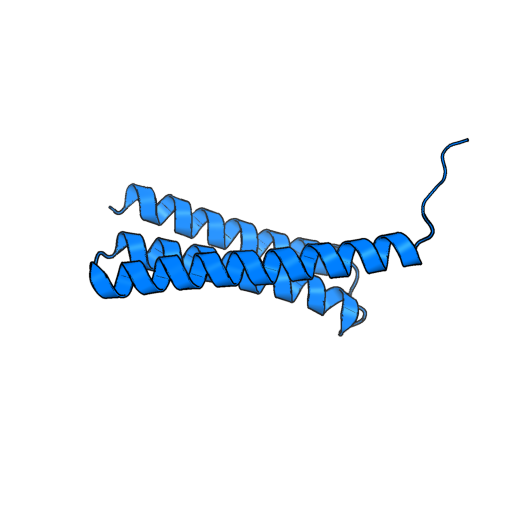E A N 1
ATOM 624 C CA . PHE A 1 87 ? -7.174 5.952 1.967 1.00 83.88 87 PHE A CA 1
ATOM 625 C C . PHE A 1 87 ? -8.553 6.394 2.455 1.00 83.88 87 PHE A C 1
ATOM 627 O O . PHE A 1 87 ? -8.677 6.795 3.610 1.00 83.88 87 PHE A O 1
ATOM 634 N N . SER A 1 88 ? -9.595 6.265 1.634 1.00 83.06 88 SER A N 1
ATOM 635 C CA . SER A 1 88 ? -10.970 6.575 2.048 1.00 83.06 88 SER A CA 1
ATOM 636 C C . SER A 1 88 ? -11.440 5.646 3.174 1.00 83.06 88 SER A C 1
ATOM 638 O O . SER A 1 88 ? -12.039 6.099 4.147 1.00 83.06 88 SER A O 1
ATOM 640 N N . LEU A 1 89 ? -11.102 4.355 3.090 1.00 79.44 89 LEU A N 1
ATOM 641 C CA . LEU A 1 89 ? -11.356 3.363 4.140 1.00 79.44 89 LEU A CA 1
ATOM 642 C C . LEU A 1 89 ? -10.596 3.675 5.435 1.00 79.44 89 LEU A C 1
ATOM 644 O O . LEU A 1 89 ? -11.178 3.610 6.518 1.00 79.44 89 LEU A O 1
ATOM 648 N N . ILE A 1 90 ? -9.319 4.051 5.326 1.00 80.12 90 ILE A N 1
ATOM 649 C CA . ILE A 1 90 ? -8.499 4.472 6.471 1.00 80.12 90 ILE A CA 1
ATOM 650 C C . ILE A 1 90 ? -9.091 5.731 7.121 1.00 80.12 90 ILE A C 1
ATOM 652 O O . ILE A 1 90 ? -9.215 5.784 8.341 1.00 80.12 90 ILE A O 1
ATOM 656 N N . ALA A 1 91 ? -9.513 6.721 6.333 1.00 81.44 91 ALA A N 1
ATOM 657 C CA . ALA A 1 91 ? -10.142 7.935 6.848 1.00 81.44 91 ALA A CA 1
ATOM 658 C C . ALA A 1 91 ? -11.480 7.637 7.545 1.00 81.44 91 ALA A C 1
ATOM 660 O O . ALA A 1 91 ? -11.719 8.125 8.647 1.00 81.44 91 ALA A O 1
ATOM 661 N N . TYR A 1 92 ? -12.321 6.784 6.952 1.00 80.12 92 TYR A N 1
ATOM 662 C CA . TYR A 1 92 ? -13.590 6.365 7.554 1.00 80.12 92 TYR A CA 1
ATOM 663 C C . TYR A 1 92 ? -13.384 5.578 8.854 1.00 80.12 92 TYR A C 1
ATOM 665 O O . TYR A 1 92 ? -14.131 5.744 9.813 1.00 80.12 92 TYR A O 1
ATOM 673 N N . SER A 1 93 ? -12.325 4.767 8.935 1.00 77.75 93 SER A N 1
ATOM 674 C CA . SER A 1 93 ? -11.937 4.102 10.181 1.00 77.75 93 SER A CA 1
ATOM 675 C C . SER A 1 93 ? -11.671 5.090 11.319 1.00 77.75 93 SER A C 1
ATOM 677 O O . SER A 1 93 ? -11.889 4.722 12.468 1.00 77.75 93 SER A O 1
ATOM 679 N N . LEU A 1 94 ? -11.151 6.286 11.034 1.00 77.19 94 LEU A N 1
ATOM 680 C CA . LEU A 1 94 ? -10.828 7.277 12.064 1.00 77.19 94 LEU A CA 1
ATOM 681 C C . LEU A 1 94 ? -12.056 8.057 12.536 1.00 77.19 94 LEU A C 1
ATOM 683 O O . LEU A 1 94 ? -12.038 8.584 13.640 1.00 77.19 94 LEU A O 1
ATOM 687 N N . THR A 1 95 ? -13.102 8.149 11.712 1.00 75.69 95 THR A N 1
ATOM 688 C CA . THR A 1 95 ? -14.349 8.842 12.068 1.00 75.69 95 THR A CA 1
ATOM 689 C C . THR A 1 95 ? -15.407 7.911 12.655 1.00 75.69 95 THR A C 1
ATOM 691 O O . THR A 1 95 ? -16.272 8.371 13.394 1.00 75.69 95 THR A O 1
ATOM 694 N N . ALA A 1 96 ? -15.362 6.617 12.327 1.00 66.12 96 ALA A N 1
ATOM 695 C CA . ALA A 1 96 ? -16.304 5.607 12.812 1.00 66.12 96 ALA A CA 1
ATOM 696 C C . ALA A 1 96 ? -15.917 4.977 14.168 1.00 66.12 96 ALA A C 1
ATOM 698 O O . ALA A 1 96 ? -16.621 4.078 14.636 1.00 66.12 96 ALA A O 1
ATOM 699 N N . GLY A 1 97 ? -14.791 5.384 14.765 1.00 55.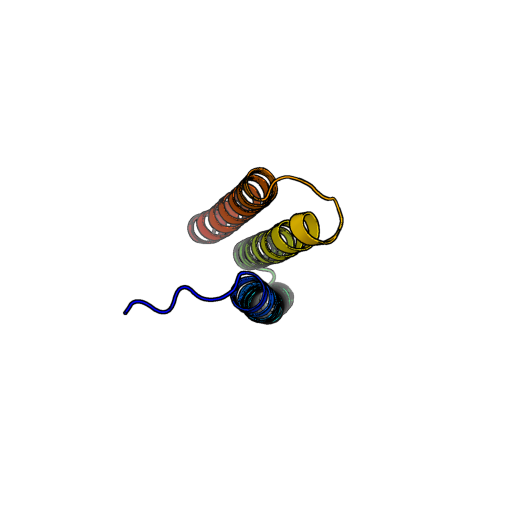72 97 GLY A N 1
ATOM 700 C CA . GLY A 1 97 ? -14.296 4.922 16.069 1.00 55.72 97 GLY A CA 1
ATOM 701 C C . GLY A 1 97 ? -14.309 6.016 17.115 1.00 55.72 97 GLY A C 1
ATOM 702 O O . GLY A 1 97 ? -14.490 5.650 18.296 1.00 55.72 97 GLY A O 1
#

Organism: NCBI:txid1849069

Sequence (97 aa):
MVIEPSPEVVAVGLIVVKTLMVVMGGTVTYFAYKAFRRTRSGPLGLLAAGFALVTVGGALGGFAYELLDVSLAFGVLVEGLFVLAGFSLIAYSLTAG

Radius of gyration: 16.27 Å; chains: 1; bounding box: 42×27×42 Å

Foldseek 3Di:
DPPDDDPVVVLVVLVVVLVVLLVVLVVQLVVLVVVCVVPVDPLSVLLSVLSVQLSVLSVQLNCCVVPPVDDNVVSVVSSVVSNVSSVVSNVVSVVVD

pLDDT: mean 75.92, std 9.03, range [48.44, 87.44]

Secondary structure (DSSP, 8-state):
---PPPHHHHHHHHHHHHHHHHHHHHHHHHHHHHHHHHH--HHHHHHHHHHHHHHHHHHHHHHHHHHS---HHHHHHHHHHHHHHHHHHHHHHHH--

InterPro domains:
  IPR055943 Protein of unknown function DUF7521 [PF24365] (14-94)